Protein AF-A0A1G6SD48-F1 (afdb_monomer_lite)

pLDDT: mean 88.3, std 13.64, range [48.53, 98.69]

Structure (mmCIF, N/CA/C/O backbone):
data_AF-A0A1G6SD48-F1
#
_entry.id   AF-A0A1G6SD48-F1
#
loop_
_atom_site.group_PDB
_atom_site.id
_atom_site.type_symbol
_atom_site.label_atom_id
_atom_site.label_alt_id
_atom_site.label_comp_id
_atom_site.label_asym_id
_atom_site.label_entity_id
_atom_site.label_seq_id
_atom_site.pdbx_PDB_ins_code
_atom_site.Cartn_x
_atom_site.Cartn_y
_atom_site.Cartn_z
_atom_site.occupancy
_atom_site.B_iso_or_equiv
_atom_site.auth_seq_id
_atom_site.auth_comp_id
_atom_site.auth_asym_id
_atom_site.auth_atom_id
_atom_site.pdbx_PDB_model_num
ATOM 1 N N . MET A 1 1 ? -13.454 19.447 65.921 1.00 54.00 1 MET A N 1
ATOM 2 C CA . MET A 1 1 ? -14.667 19.119 65.129 1.00 54.00 1 MET A CA 1
ATOM 3 C C . MET A 1 1 ? -14.398 19.065 63.608 1.00 54.00 1 MET A C 1
ATOM 5 O O . MET A 1 1 ? -15.218 19.544 62.835 1.00 54.00 1 MET A O 1
ATOM 9 N N . ASN A 1 2 ? -13.264 18.495 63.151 1.00 60.78 2 ASN A N 1
ATOM 10 C CA . ASN A 1 2 ? -12.812 18.666 61.750 1.00 60.78 2 ASN A CA 1
ATOM 11 C C . ASN A 1 2 ? -12.311 17.385 61.041 1.00 60.78 2 ASN A C 1
ATOM 13 O O . ASN A 1 2 ? -12.133 17.371 59.831 1.00 60.78 2 ASN A O 1
ATOM 17 N N . HIS A 1 3 ? -12.112 16.279 61.764 1.00 59.09 3 HIS A N 1
ATOM 18 C CA . HIS A 1 3 ? -11.524 15.069 61.176 1.00 59.09 3 HIS A CA 1
ATOM 19 C C . HIS A 1 3 ? -12.525 14.265 60.322 1.00 59.09 3 HIS A C 1
ATOM 21 O O . HIS A 1 3 ? -12.171 13.748 59.265 1.00 59.09 3 HIS A O 1
ATOM 27 N N . ASN A 1 4 ? -13.800 14.227 60.725 1.00 68.69 4 ASN A N 1
ATOM 28 C CA . ASN A 1 4 ? -14.842 13.492 59.995 1.00 68.69 4 ASN A CA 1
ATOM 29 C C . ASN A 1 4 ? -15.275 14.198 58.700 1.00 68.69 4 ASN A C 1
ATOM 31 O O . ASN A 1 4 ? -15.624 13.527 57.735 1.00 68.69 4 ASN A O 1
ATOM 35 N N . LYS A 1 5 ? -15.188 15.535 58.650 1.00 67.19 5 LYS A N 1
ATOM 36 C CA . LYS A 1 5 ? -15.477 16.321 57.439 1.00 67.19 5 LYS A CA 1
ATOM 37 C C . LYS A 1 5 ? -14.430 16.070 56.353 1.00 67.19 5 LYS A C 1
ATOM 39 O O . LYS A 1 5 ? -14.789 15.856 55.203 1.00 67.19 5 LYS A O 1
ATOM 44 N N . ASN A 1 6 ? -13.155 15.986 56.740 1.00 68.25 6 ASN A N 1
ATOM 45 C CA . ASN A 1 6 ? -12.066 15.697 55.809 1.00 68.25 6 ASN A CA 1
ATOM 46 C C . ASN A 1 6 ? -12.194 14.293 55.209 1.00 68.25 6 ASN A C 1
ATOM 48 O O . ASN A 1 6 ? -12.100 14.160 53.997 1.00 68.25 6 ASN A O 1
ATOM 52 N N . LYS A 1 7 ? -12.508 13.270 56.021 1.00 71.69 7 LYS A N 1
ATOM 53 C CA . LYS A 1 7 ? -12.759 11.903 55.523 1.00 71.69 7 LYS A CA 1
ATOM 54 C C . LYS A 1 7 ? -13.931 11.844 54.544 1.00 71.69 7 LYS A C 1
ATOM 56 O O . LYS A 1 7 ? -13.836 11.157 53.532 1.00 71.69 7 LYS A O 1
ATOM 61 N N . LEU A 1 8 ? -15.003 12.585 54.823 1.00 73.81 8 LEU A N 1
ATOM 62 C CA . LEU A 1 8 ? -16.173 12.663 53.950 1.00 73.81 8 LEU A CA 1
ATOM 63 C C . LEU A 1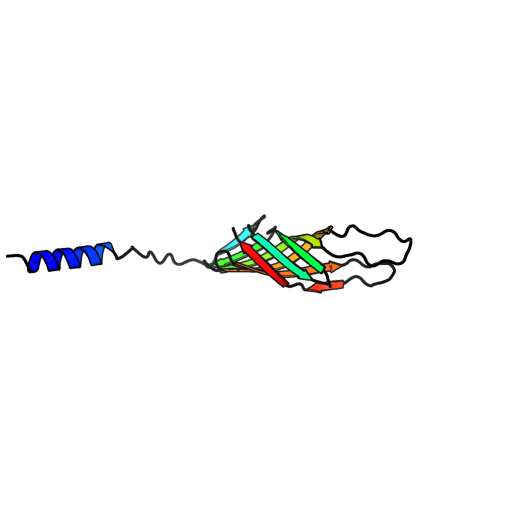 8 ? -15.839 13.349 52.614 1.00 73.81 8 LEU A C 1
ATOM 65 O O . LEU A 1 8 ? -16.232 12.852 51.562 1.00 73.81 8 LEU A O 1
ATOM 69 N N . CYS A 1 9 ? -15.047 14.427 52.641 1.00 71.06 9 CYS A N 1
ATOM 70 C CA . CYS A 1 9 ? -14.554 15.089 51.431 1.00 71.06 9 CYS A CA 1
ATOM 71 C C . CYS A 1 9 ? -13.610 14.191 50.616 1.00 71.06 9 CYS A C 1
ATOM 73 O O . CYS A 1 9 ? -13.720 14.148 49.393 1.00 71.06 9 CYS A O 1
ATOM 75 N N . THR A 1 10 ? -12.717 13.437 51.267 1.00 73.19 10 THR A N 1
ATOM 76 C CA . THR A 1 10 ? -11.837 12.481 50.576 1.00 73.19 10 THR A CA 1
ATOM 77 C C . THR A 1 10 ? -12.641 11.350 49.931 1.00 73.19 10 THR A C 1
ATOM 79 O O . THR A 1 10 ? -12.371 10.986 48.790 1.00 73.19 10 THR A O 1
ATOM 82 N N . LEU A 1 11 ? -13.668 10.831 50.611 1.00 70.56 11 LEU A N 1
ATOM 83 C CA . LEU A 1 11 ? -14.533 9.779 50.072 1.00 70.56 11 LEU A CA 1
ATOM 84 C C . LEU A 1 11 ? -15.355 10.276 48.870 1.00 70.56 11 LEU A C 1
ATOM 86 O O . LEU A 1 11 ? -15.437 9.591 47.853 1.00 70.56 11 LEU A O 1
ATOM 90 N N . ALA A 1 12 ? -15.897 11.496 48.948 1.00 72.69 12 ALA A N 1
ATOM 91 C CA . ALA A 1 12 ? -16.619 12.127 47.843 1.00 72.69 12 ALA A CA 1
ATOM 92 C C . ALA A 1 12 ? -15.715 12.375 46.621 1.00 72.69 12 ALA A C 1
ATOM 94 O O . ALA A 1 12 ? -16.137 12.144 45.490 1.00 72.69 12 ALA A O 1
ATOM 95 N N . ALA A 1 13 ? -14.455 12.771 46.834 1.00 69.56 13 ALA A N 1
ATOM 96 C CA . ALA A 1 13 ? -13.481 12.943 45.756 1.00 69.56 13 ALA A CA 1
ATOM 97 C C . ALA A 1 13 ? -13.138 11.615 45.051 1.00 69.56 13 ALA A C 1
ATOM 99 O O . ALA A 1 13 ? -12.988 11.594 43.832 1.00 69.56 13 ALA A O 1
ATOM 100 N N . ILE A 1 14 ? -13.077 10.499 45.788 1.00 70.81 14 ILE A N 1
ATOM 101 C CA . ILE A 1 14 ? -12.834 9.162 45.218 1.00 70.81 14 ILE A CA 1
ATOM 102 C C . ILE A 1 14 ? -14.036 8.687 44.383 1.00 70.81 14 ILE A C 1
ATOM 104 O O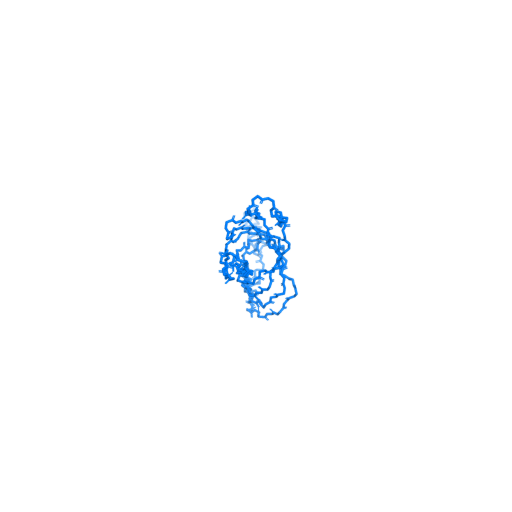 . ILE A 1 14 ? -13.839 8.161 43.289 1.00 70.81 14 ILE A O 1
ATOM 108 N N . LEU A 1 15 ? -15.273 8.934 44.835 1.00 64.31 15 LEU A N 1
ATOM 109 C CA . LEU A 1 15 ? -16.484 8.630 44.054 1.00 64.31 15 LEU A CA 1
ATOM 110 C C . LEU A 1 15 ? -16.661 9.532 42.819 1.00 64.31 15 LEU A C 1
ATOM 112 O O . LEU A 1 15 ? -17.257 9.111 41.833 1.00 64.31 15 LEU A O 1
ATOM 116 N N . LEU A 1 16 ? -16.125 10.755 42.830 1.00 59.34 16 LEU A N 1
ATOM 117 C CA . LEU A 1 16 ? -16.134 11.644 41.658 1.00 59.34 16 LEU A CA 1
ATOM 118 C C . LEU A 1 16 ? -15.064 11.266 40.615 1.00 59.34 16 LEU A C 1
ATOM 120 O O . LEU A 1 16 ? -15.176 11.648 39.450 1.00 59.34 16 LEU A O 1
ATOM 124 N N . LEU A 1 17 ? -14.047 10.488 41.007 1.00 58.91 17 LEU A N 1
ATOM 125 C CA . LEU A 1 17 ? -12.997 9.966 40.123 1.00 58.91 17 LEU A CA 1
ATOM 126 C C . LEU A 1 17 ? -13.357 8.624 39.472 1.00 58.91 17 LEU A C 1
ATOM 128 O O . LEU A 1 17 ? -12.683 8.213 38.521 1.00 58.91 17 LEU A O 1
ATOM 132 N N . THR A 1 18 ? -14.429 7.953 39.908 1.00 58.56 18 THR A N 1
ATOM 133 C CA . THR A 1 18 ? -14.962 6.797 39.181 1.00 58.56 18 THR A CA 1
ATOM 134 C C . THR A 1 18 ? -15.692 7.293 37.942 1.00 58.56 18 THR A C 1
ATOM 136 O O . THR A 1 18 ? -16.912 7.449 37.926 1.00 58.56 18 THR A O 1
ATOM 139 N N . LYS A 1 19 ? -14.929 7.559 36.876 1.00 56.12 19 LYS A N 1
ATOM 140 C CA . LYS A 1 19 ? -15.489 7.652 35.530 1.00 56.12 19 LYS A CA 1
ATOM 141 C C . LYS A 1 19 ? -16.340 6.408 35.318 1.00 56.12 19 LYS A C 1
ATOM 143 O O . LYS A 1 19 ? -15.859 5.286 35.488 1.00 56.12 19 LYS A O 1
ATOM 148 N N . THR A 1 20 ? -17.601 6.620 34.974 1.00 56.03 20 THR A N 1
ATOM 149 C CA . THR A 1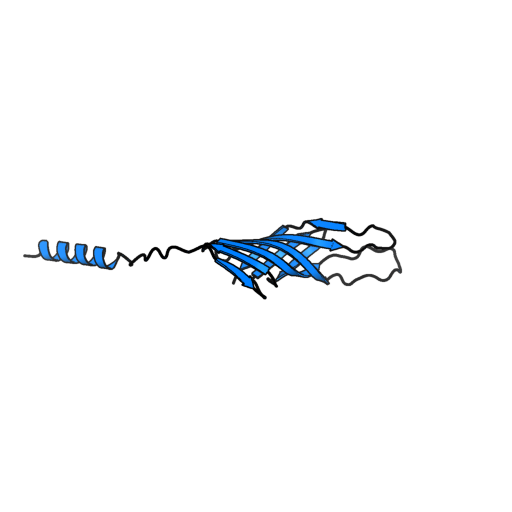 20 ? -18.530 5.591 34.527 1.00 56.03 20 THR A CA 1
ATOM 150 C C . THR A 1 20 ? -17.944 4.939 33.281 1.00 56.03 20 THR A C 1
ATOM 152 O O . THR A 1 20 ? -18.184 5.349 32.146 1.00 56.03 20 THR A O 1
ATOM 155 N N . THR A 1 21 ? -17.104 3.928 33.495 1.00 54.44 21 THR A N 1
ATOM 156 C CA . THR A 1 21 ? -16.610 3.065 32.432 1.00 54.44 21 THR A CA 1
ATOM 157 C C . THR A 1 21 ? -17.798 2.223 32.016 1.00 54.44 21 THR A C 1
ATOM 159 O O . THR A 1 21 ? -18.039 1.137 32.535 1.00 54.44 21 THR A O 1
ATOM 162 N N . THR A 1 22 ? -18.604 2.769 31.113 1.00 54.28 22 THR A N 1
ATOM 163 C CA . THR A 1 22 ? -19.535 1.958 30.350 1.00 54.28 22 THR A CA 1
ATOM 164 C C . THR A 1 22 ? -18.664 1.045 29.502 1.00 54.28 22 THR A C 1
ATOM 166 O O . THR A 1 22 ? -18.075 1.454 28.503 1.00 54.28 22 THR A O 1
ATOM 169 N N . ALA A 1 23 ? -18.508 -0.199 29.949 1.00 48.53 23 ALA A N 1
ATOM 170 C CA . ALA A 1 23 ? -18.040 -1.273 29.098 1.00 48.53 23 ALA A CA 1
ATOM 171 C C . ALA A 1 23 ? -19.124 -1.476 28.033 1.00 48.53 23 ALA A C 1
ATOM 173 O O . ALA A 1 23 ? -20.009 -2.314 28.172 1.00 48.53 23 ALA A O 1
ATOM 174 N N . GLN A 1 24 ? -19.117 -0.635 26.996 1.00 56.78 24 GLN A N 1
ATOM 175 C CA . GLN A 1 24 ? -19.842 -0.945 25.779 1.00 56.78 24 GLN A CA 1
ATOM 176 C C . GLN A 1 24 ? -19.215 -2.232 25.267 1.00 56.78 24 GLN A C 1
ATOM 178 O O . GLN A 1 24 ? -18.048 -2.237 24.878 1.00 56.78 24 GLN A O 1
ATOM 183 N N . THR A 1 25 ? -19.968 -3.325 25.314 1.00 53.59 25 THR A N 1
ATOM 184 C CA . THR A 1 25 ? -19.633 -4.561 24.620 1.00 53.59 25 THR A CA 1
ATOM 185 C C . THR A 1 25 ? -19.438 -4.185 23.157 1.00 53.59 25 THR A C 1
ATOM 187 O O . THR A 1 25 ? -20.402 -3.960 22.421 1.00 53.59 25 THR A O 1
ATOM 190 N N . THR A 1 26 ? -18.184 -4.009 22.739 1.00 57.62 26 THR A N 1
ATOM 191 C CA . THR A 1 26 ? -17.831 -3.647 21.370 1.00 57.62 26 THR A CA 1
ATOM 192 C C . THR A 1 26 ? -18.113 -4.852 20.500 1.00 57.62 26 THR A C 1
ATOM 194 O O . THR A 1 26 ? -17.253 -5.689 20.243 1.00 57.62 26 THR A O 1
ATOM 197 N N . THR A 1 27 ? -19.373 -4.962 20.090 1.00 70.25 27 THR A N 1
ATOM 198 C CA . THR A 1 27 ? -19.840 -6.018 19.204 1.00 70.25 27 THR A CA 1
ATOM 199 C C . THR A 1 27 ? -19.001 -5.946 17.939 1.00 70.25 27 THR A C 1
ATOM 201 O O . THR A 1 27 ? -18.871 -4.883 17.323 1.00 70.25 27 THR A O 1
ATOM 204 N N . SER A 1 28 ? -18.362 -7.062 17.601 1.00 79.62 28 SER A N 1
ATOM 205 C CA . SER A 1 28 ? -17.598 -7.185 16.372 1.00 79.62 28 SER A CA 1
ATOM 206 C C . SER A 1 28 ? -18.525 -6.923 15.187 1.00 79.62 28 SER A C 1
ATOM 208 O O . SER A 1 28 ? -19.595 -7.518 15.070 1.00 79.62 28 SER A O 1
ATOM 210 N N . LYS A 1 29 ? -18.138 -5.988 14.317 1.00 88.56 29 LYS A N 1
ATOM 211 C CA . LYS A 1 29 ? -18.952 -5.575 13.171 1.00 88.56 29 LYS A CA 1
ATOM 212 C C . LYS A 1 29 ? -18.211 -5.854 11.875 1.00 88.56 29 LYS A C 1
ATOM 214 O O . LYS A 1 29 ? -17.123 -5.316 11.659 1.00 88.56 29 LYS A O 1
ATOM 219 N N . THR A 1 30 ? -18.835 -6.642 11.005 1.00 93.31 30 THR A N 1
ATOM 220 C CA . THR A 1 30 ? -18.421 -6.771 9.606 1.00 93.31 30 THR A CA 1
ATOM 221 C C . THR A 1 30 ? -19.112 -5.691 8.779 1.00 93.31 30 THR A C 1
ATOM 223 O O . THR A 1 30 ? -20.309 -5.453 8.936 1.00 93.31 30 THR A O 1
ATOM 226 N N . SER A 1 31 ? -18.369 -4.993 7.924 1.00 93.19 31 SER A N 1
ATOM 227 C CA . SER A 1 31 ? -18.920 -3.930 7.075 1.00 93.19 31 SER A CA 1
ATOM 228 C C . SER A 1 31 ? -18.140 -3.779 5.777 1.00 93.19 31 SER A C 1
ATOM 230 O O . SER A 1 31 ? -16.935 -4.021 5.743 1.00 93.19 31 SER A O 1
ATOM 232 N N . ALA A 1 32 ? -18.824 -3.357 4.717 1.00 94.06 32 ALA A N 1
ATOM 233 C CA . ALA A 1 32 ? -18.182 -2.877 3.501 1.00 94.06 32 ALA A CA 1
ATOM 234 C C . ALA A 1 32 ? -17.906 -1.373 3.620 1.00 94.06 32 ALA A C 1
ATOM 236 O O . ALA A 1 32 ? -18.628 -0.640 4.299 1.00 94.06 32 ALA A O 1
ATOM 237 N N . SER A 1 33 ? -16.858 -0.903 2.959 1.00 91.50 33 SER A N 1
ATOM 238 C CA . SER A 1 33 ? -16.493 0.508 2.935 1.00 91.50 33 SER A CA 1
ATOM 239 C C . SER A 1 33 ? -15.851 0.851 1.609 1.00 91.50 33 SER A C 1
ATOM 241 O O . SER A 1 33 ? -15.124 0.028 1.069 1.00 91.50 33 SER A O 1
ATOM 243 N N . LEU A 1 34 ? -16.082 2.066 1.118 1.00 91.94 34 LEU A N 1
ATOM 244 C CA . LEU A 1 34 ? -15.400 2.599 -0.063 1.00 91.94 34 LEU A CA 1
ATOM 245 C C . LEU A 1 34 ? -14.026 3.192 0.277 1.00 91.94 34 LEU A C 1
ATOM 247 O O . LEU A 1 34 ? -13.186 3.337 -0.606 1.00 91.94 34 LEU A O 1
ATOM 251 N N . TRP A 1 35 ? -13.793 3.527 1.549 1.00 89.88 35 TRP A N 1
ATOM 252 C CA . TRP A 1 35 ? -12.552 4.136 2.005 1.00 89.88 35 TRP A CA 1
ATOM 253 C C . TRP A 1 35 ? -12.231 3.758 3.456 1.00 89.88 35 TRP A C 1
ATOM 255 O O . TRP A 1 35 ? -13.062 3.895 4.354 1.00 89.88 35 TRP A O 1
ATOM 265 N N . ASP A 1 36 ? -11.013 3.274 3.708 1.00 84.38 36 ASP A N 1
ATOM 266 C CA . ASP A 1 36 ? -10.569 2.837 5.045 1.00 84.38 36 ASP A CA 1
ATOM 267 C C . ASP A 1 36 ? -9.746 3.860 5.830 1.00 84.38 36 ASP A C 1
ATOM 269 O O . ASP A 1 36 ? -9.213 3.525 6.885 1.00 84.38 36 ASP A O 1
ATOM 273 N N . GLY A 1 37 ? -9.676 5.107 5.349 1.00 91.12 37 GLY A N 1
ATOM 274 C CA . GLY A 1 37 ? -9.119 6.215 6.126 1.00 91.12 37 GLY A CA 1
ATOM 275 C C . GLY A 1 37 ? -7.682 5.967 6.574 1.00 91.12 37 GLY A C 1
ATOM 276 O O . GLY A 1 37 ? -7.355 6.191 7.732 1.00 91.12 37 GLY A O 1
ATOM 277 N N . MET A 1 38 ? -6.823 5.455 5.694 1.00 95.94 38 MET A N 1
ATOM 278 C CA . MET A 1 38 ? -5.424 5.184 6.027 1.00 95.94 38 MET A CA 1
ATOM 279 C C . MET A 1 38 ? -4.482 5.615 4.911 1.00 95.94 38 MET A C 1
ATOM 281 O O . MET A 1 38 ? -4.872 5.636 3.743 1.00 95.94 38 MET A O 1
ATOM 285 N N . ALA A 1 39 ? -3.243 5.916 5.283 1.00 98.00 39 ALA A N 1
ATOM 286 C CA . ALA A 1 39 ? -2.119 6.083 4.374 1.00 98.00 39 ALA A CA 1
ATOM 287 C C . ALA A 1 39 ? -0.969 5.192 4.855 1.00 98.00 39 ALA A C 1
ATOM 289 O O . ALA A 1 39 ? -0.587 5.252 6.024 1.00 98.00 39 ALA A O 1
ATOM 290 N N . VAL A 1 40 ? -0.442 4.344 3.975 1.00 98.56 40 VAL A N 1
ATOM 291 C CA . VAL A 1 40 ? 0.544 3.308 4.299 1.00 98.56 40 VAL A CA 1
ATOM 292 C C . VAL A 1 40 ? 1.693 3.377 3.309 1.00 98.56 40 VAL A C 1
ATOM 294 O O . VAL A 1 40 ? 1.482 3.219 2.113 1.00 98.56 40 VAL A O 1
ATOM 297 N N . ALA A 1 41 ? 2.913 3.568 3.797 1.00 98.62 41 ALA A N 1
ATOM 298 C CA . ALA A 1 41 ? 4.110 3.480 2.974 1.00 98.62 41 ALA A CA 1
ATOM 299 C C . ALA A 1 41 ? 4.801 2.133 3.200 1.00 98.62 41 ALA A C 1
ATOM 301 O O . ALA A 1 41 ? 4.719 1.546 4.282 1.00 98.62 41 ALA A O 1
ATOM 302 N N . GLY A 1 42 ? 5.492 1.626 2.188 1.00 98.50 42 GLY A N 1
ATOM 303 C CA . GLY A 1 42 ? 6.163 0.343 2.321 1.00 98.50 42 GLY A CA 1
ATOM 304 C C . GLY A 1 42 ? 7.041 -0.017 1.144 1.00 98.50 42 GLY A C 1
ATOM 305 O O . GLY A 1 42 ? 7.376 0.824 0.310 1.00 98.50 42 GLY A O 1
ATOM 306 N N . TYR A 1 43 ? 7.420 -1.289 1.097 1.00 98.38 43 TYR A N 1
ATOM 307 C CA . TYR A 1 43 ? 8.340 -1.825 0.108 1.00 98.38 43 TYR A CA 1
ATOM 308 C C . TYR A 1 43 ? 7.773 -3.075 -0.555 1.00 98.38 43 TYR A C 1
ATOM 310 O O . TYR A 1 43 ? 7.158 -3.924 0.094 1.00 98.38 43 TYR A O 1
ATOM 318 N N . VAL A 1 44 ? 7.988 -3.187 -1.862 1.00 97.69 44 VAL A N 1
ATOM 319 C CA . VAL A 1 44 ? 7.583 -4.335 -2.671 1.00 97.69 44 VAL A CA 1
ATOM 320 C C . VAL A 1 44 ? 8.376 -4.356 -3.975 1.00 97.69 44 VAL A C 1
ATOM 322 O O . VAL A 1 44 ? 8.581 -3.321 -4.609 1.00 97.69 44 VAL A O 1
ATOM 325 N N . ASP A 1 45 ? 8.803 -5.545 -4.408 1.00 95.31 45 ASP A N 1
ATOM 326 C CA . ASP A 1 45 ? 9.436 -5.749 -5.720 1.00 95.31 45 ASP A CA 1
ATOM 327 C C . ASP A 1 45 ? 10.539 -4.715 -6.033 1.00 95.31 45 ASP A C 1
ATOM 329 O O . ASP A 1 45 ? 10.536 -4.046 -7.067 1.00 95.31 45 ASP A O 1
ATOM 333 N N . LYS A 1 46 ? 11.494 -4.547 -5.114 1.00 95.25 46 LYS A N 1
ATOM 334 C CA . LYS A 1 46 ? 12.634 -3.629 -5.277 1.00 95.25 46 LYS A CA 1
ATOM 335 C C . LYS A 1 46 ? 12.271 -2.144 -5.426 1.00 95.25 46 LYS A C 1
ATOM 337 O O . LYS A 1 46 ? 13.081 -1.369 -5.926 1.00 95.25 46 LYS A O 1
ATOM 342 N N . GLY A 1 47 ? 11.075 -1.748 -5.006 1.00 96.31 47 GLY A N 1
ATOM 343 C CA . GLY A 1 47 ? 10.619 -0.363 -5.002 1.00 96.31 47 GLY A CA 1
ATOM 344 C C . GLY A 1 47 ? 9.779 -0.053 -3.772 1.00 96.31 47 GLY A C 1
ATOM 345 O O . GLY A 1 47 ? 9.362 -0.949 -3.037 1.00 96.31 47 GLY A O 1
ATOM 346 N N . ALA A 1 48 ? 9.529 1.231 -3.551 1.00 98.19 48 ALA A N 1
ATOM 347 C CA . ALA A 1 48 ? 8.621 1.679 -2.511 1.00 98.19 48 ALA A CA 1
ATOM 348 C C . ALA A 1 48 ? 7.186 1.790 -3.048 1.00 98.19 48 ALA A C 1
ATOM 350 O O . ALA A 1 48 ? 6.940 1.813 -4.261 1.00 98.19 48 ALA A O 1
ATOM 351 N N . PHE A 1 49 ? 6.228 1.873 -2.136 1.00 98.38 49 PHE A N 1
ATOM 352 C CA . PHE A 1 49 ? 4.851 2.219 -2.451 1.00 98.38 49 PHE A CA 1
ATOM 353 C C . PHE A 1 49 ? 4.279 3.178 -1.409 1.00 98.38 49 PHE A C 1
ATOM 355 O O . PHE A 1 49 ? 4.725 3.199 -0.262 1.00 98.38 49 PHE A O 1
ATOM 362 N N . LEU A 1 50 ? 3.255 3.924 -1.816 1.00 98.50 50 LEU A N 1
ATOM 363 C CA . LEU A 1 50 ? 2.356 4.659 -0.937 1.00 98.50 50 LEU A CA 1
ATOM 364 C C . LEU A 1 50 ? 0.921 4.243 -1.256 1.00 98.50 50 LEU A C 1
ATOM 366 O O . LEU A 1 50 ? 0.441 4.473 -2.363 1.00 98.50 50 LEU A O 1
ATOM 370 N N . ASN A 1 51 ? 0.256 3.632 -0.287 1.00 98.19 51 ASN A N 1
ATOM 371 C CA . ASN A 1 51 ? -1.110 3.145 -0.370 1.00 98.19 51 ASN A CA 1
ATOM 372 C C . ASN A 1 51 ? -2.044 4.036 0.401 1.00 98.19 51 ASN A C 1
ATOM 374 O O . ASN A 1 51 ? -1.728 4.496 1.496 1.00 98.19 51 ASN A O 1
ATOM 378 N N . PHE A 1 52 ? -3.240 4.170 -0.138 1.00 97.00 52 PHE A N 1
ATOM 379 C CA . PHE A 1 52 ? -4.353 4.781 0.546 1.00 97.00 52 PHE A CA 1
ATOM 380 C C . PHE A 1 52 ? -5.386 3.705 0.857 1.00 97.00 52 PHE A C 1
ATOM 382 O O . PHE A 1 52 ? -5.495 2.694 0.157 1.00 97.00 52 PHE A O 1
ATOM 389 N N . GLY A 1 53 ? -6.145 3.909 1.932 1.00 94.25 53 GLY A N 1
ATOM 390 C CA . GLY A 1 53 ? -7.347 3.126 2.172 1.00 94.25 53 GLY A CA 1
ATOM 391 C C . GLY A 1 53 ? -8.243 3.174 0.935 1.00 94.25 53 GLY A C 1
ATOM 392 O O . GLY A 1 53 ? -8.276 4.174 0.223 1.00 94.25 53 GLY A O 1
ATOM 393 N N . GLY A 1 54 ? -8.976 2.101 0.682 1.00 94.44 54 GLY A N 1
ATOM 394 C CA . GLY A 1 54 ? -9.849 1.993 -0.479 1.00 94.44 54 GLY A CA 1
ATOM 395 C C . GLY A 1 54 ? -11.040 1.086 -0.198 1.00 94.44 54 GLY A C 1
ATOM 396 O O . GLY A 1 54 ? -11.345 0.827 0.975 1.00 94.44 54 GLY A O 1
ATOM 397 N N . PRO A 1 55 ? -11.714 0.611 -1.257 1.00 96.56 55 PRO A N 1
ATOM 398 C CA . PRO A 1 55 ? -12.826 -0.311 -1.128 1.00 96.56 55 PRO A CA 1
ATOM 399 C C . PRO A 1 55 ? -12.404 -1.605 -0.431 1.00 96.56 55 PRO A C 1
ATOM 401 O O . PRO A 1 55 ? -11.484 -2.289 -0.883 1.00 96.56 55 PRO A O 1
ATOM 404 N N . ALA A 1 56 ? -13.061 -1.942 0.676 1.00 96.69 56 ALA A N 1
ATOM 405 C CA . ALA A 1 56 ? -12.688 -3.084 1.501 1.00 96.69 56 ALA A CA 1
ATOM 406 C C . ALA A 1 56 ? -13.873 -3.668 2.274 1.00 96.69 56 ALA A C 1
ATOM 408 O O . ALA A 1 56 ? -14.804 -2.954 2.664 1.00 96.69 56 ALA A O 1
ATOM 409 N N . VAL A 1 57 ? -13.775 -4.962 2.573 1.00 97.12 57 VAL A N 1
ATOM 410 C CA . VAL A 1 57 ? -14.567 -5.611 3.620 1.00 97.12 57 VAL A CA 1
ATOM 411 C C . VAL A 1 57 ? -13.749 -5.579 4.901 1.00 97.12 57 VAL A C 1
ATOM 413 O O . VAL A 1 57 ? -12.577 -5.954 4.912 1.00 97.12 57 VAL A O 1
ATOM 416 N N . LYS A 1 58 ? -14.362 -5.106 5.984 1.00 95.12 58 LYS A N 1
ATOM 417 C CA . LYS A 1 58 ? -13.707 -4.903 7.273 1.00 95.12 58 LYS A CA 1
ATOM 418 C C . LYS A 1 58 ? -14.395 -5.704 8.347 1.00 95.12 58 LYS A C 1
ATOM 420 O O . LYS A 1 58 ? -15.621 -5.722 8.415 1.00 95.12 58 LYS A O 1
ATOM 425 N N . TRP A 1 59 ? -13.595 -6.236 9.248 1.00 95.81 59 TRP A N 1
ATOM 426 C CA . TRP A 1 59 ? -14.015 -6.708 10.548 1.00 95.81 59 TRP A CA 1
ATOM 427 C C . TRP A 1 59 ? -13.446 -5.766 11.608 1.00 95.81 59 TRP A C 1
ATOM 429 O O . TRP A 1 59 ? -12.238 -5.543 11.674 1.00 95.81 59 TRP A O 1
ATOM 439 N N . THR A 1 60 ? -14.314 -5.156 12.410 1.00 93.56 60 THR A N 1
ATOM 440 C CA . THR A 1 60 ? -13.918 -4.199 13.450 1.00 93.56 60 THR A CA 1
ATOM 441 C C . THR A 1 60 ? -14.316 -4.714 14.822 1.00 93.56 60 THR A C 1
ATOM 443 O O . THR A 1 60 ? -15.495 -4.942 15.083 1.00 93.56 60 THR A O 1
ATOM 446 N N . HIS A 1 61 ? -13.338 -4.810 15.716 1.00 93.06 61 HIS A N 1
ATOM 447 C CA . HIS A 1 61 ? -13.530 -5.013 17.145 1.00 93.06 61 HIS A CA 1
ATOM 448 C C . HIS A 1 61 ? -12.638 -4.011 17.874 1.00 93.06 61 HIS A C 1
ATOM 450 O O . HIS A 1 61 ? -11.441 -4.239 18.047 1.00 93.06 61 HIS A O 1
ATOM 456 N N . LYS A 1 62 ? -13.198 -2.839 18.204 1.00 87.75 62 LYS A N 1
ATOM 457 C CA . LYS A 1 62 ? -12.397 -1.691 18.648 1.00 87.75 62 LYS A CA 1
ATOM 458 C C . LYS A 1 62 ? -11.480 -2.078 19.821 1.00 87.75 62 LYS A C 1
ATOM 460 O O . LYS A 1 62 ? -11.943 -2.744 20.743 1.00 87.75 62 LYS A O 1
ATOM 465 N N . PRO A 1 63 ? -10.219 -1.613 19.822 1.00 91.50 63 PRO A N 1
ATOM 466 C CA . PRO A 1 63 ? -9.603 -0.676 18.868 1.00 91.50 63 PRO A CA 1
ATOM 467 C C . PRO A 1 63 ? -8.986 -1.336 17.616 1.00 91.50 63 PRO A C 1
ATOM 469 O O . PRO A 1 63 ? -8.264 -0.664 16.879 1.00 91.50 63 PRO A O 1
ATOM 472 N N . PHE A 1 64 ? -9.241 -2.625 17.382 1.00 94.56 64 PHE A N 1
ATOM 473 C CA . PHE A 1 64 ? -8.716 -3.384 16.250 1.00 94.56 64 PHE A CA 1
ATOM 474 C C . PHE A 1 64 ? -9.658 -3.348 15.043 1.00 94.56 64 PHE A C 1
ATOM 476 O O . PHE A 1 64 ? -10.885 -3.400 15.164 1.00 94.56 64 PHE A O 1
ATOM 483 N N . CYS A 1 65 ? -9.069 -3.296 13.854 1.00 95.38 65 CYS A N 1
ATOM 484 C CA . CYS A 1 65 ? -9.774 -3.459 12.590 1.00 95.38 65 CYS A CA 1
ATOM 485 C C . CYS A 1 65 ? -8.885 -4.243 11.627 1.00 95.38 65 C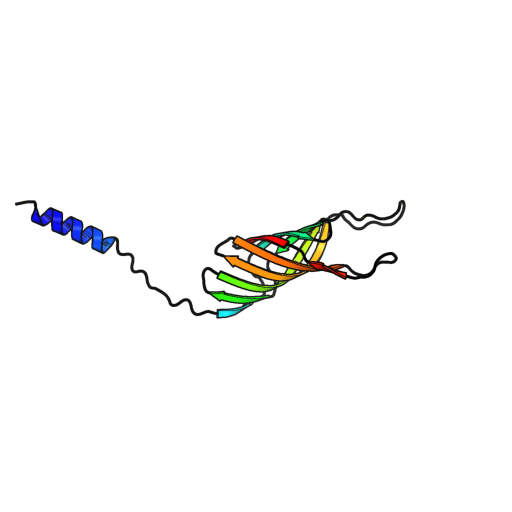YS A C 1
ATOM 487 O O . CYS A 1 65 ? -7.721 -3.893 11.447 1.00 95.38 65 CYS A O 1
ATOM 489 N N . ILE A 1 66 ? -9.443 -5.279 11.011 1.00 96.75 66 ILE A N 1
ATOM 490 C CA . ILE A 1 66 ? -8.811 -6.049 9.941 1.00 96.75 66 ILE A CA 1
ATOM 491 C C . ILE A 1 66 ? -9.637 -5.813 8.685 1.00 96.75 66 ILE A C 1
ATOM 493 O O . ILE A 1 66 ? -10.866 -5.870 8.738 1.00 96.75 66 ILE A O 1
ATOM 497 N N . SER A 1 67 ? -8.987 -5.529 7.566 1.00 96.75 67 SER A N 1
ATOM 498 C CA . SER A 1 67 ? -9.658 -5.324 6.293 1.00 96.75 67 SER A CA 1
ATOM 499 C C . SER A 1 67 ? -8.953 -6.048 5.158 1.00 96.75 67 SER A C 1
ATOM 501 O O . SER A 1 67 ? -7.734 -6.200 5.150 1.00 96.75 67 SER A O 1
ATOM 503 N N . LEU A 1 68 ? -9.752 -6.530 4.212 1.00 97.88 68 LEU A N 1
ATOM 504 C CA . LEU A 1 68 ? -9.300 -7.092 2.949 1.00 97.88 68 LEU A CA 1
ATOM 505 C C . LEU A 1 68 ? -9.899 -6.231 1.844 1.00 97.88 68 LEU A C 1
ATOM 507 O O . LEU A 1 68 ? -11.120 -6.048 1.791 1.00 97.88 68 LEU A O 1
ATOM 511 N N . GLY A 1 69 ? -9.055 -5.671 0.985 1.00 97.06 69 GLY A N 1
ATOM 512 C CA . GLY A 1 69 ? -9.546 -4.713 0.010 1.00 97.06 69 GLY A CA 1
ATOM 513 C C . GLY A 1 69 ? -8.541 -4.273 -1.031 1.00 97.06 69 GLY A C 1
ATOM 514 O O . GLY A 1 69 ? -7.386 -4.699 -1.063 1.00 97.06 69 GLY A O 1
ATOM 515 N N . MET A 1 70 ? -9.043 -3.406 -1.897 1.00 97.88 70 MET A N 1
ATOM 516 C CA . MET A 1 70 ? -8.304 -2.762 -2.966 1.00 97.88 70 MET A CA 1
ATOM 517 C C . MET A 1 70 ? -7.592 -1.529 -2.421 1.00 97.88 70 MET A C 1
ATOM 519 O O . MET A 1 70 ? -8.142 -0.777 -1.614 1.00 97.88 70 MET A O 1
ATOM 523 N N . LEU A 1 71 ? -6.366 -1.326 -2.883 1.00 97.56 71 LEU A N 1
ATOM 524 C CA . LEU A 1 71 ? -5.432 -0.348 -2.352 1.00 97.56 71 LEU A CA 1
ATOM 525 C C . LEU A 1 71 ? -5.028 0.584 -3.493 1.00 97.56 71 LEU A C 1
ATOM 527 O O . LEU A 1 71 ? -4.180 0.212 -4.303 1.00 97.56 71 LEU A O 1
ATOM 531 N N . PRO A 1 72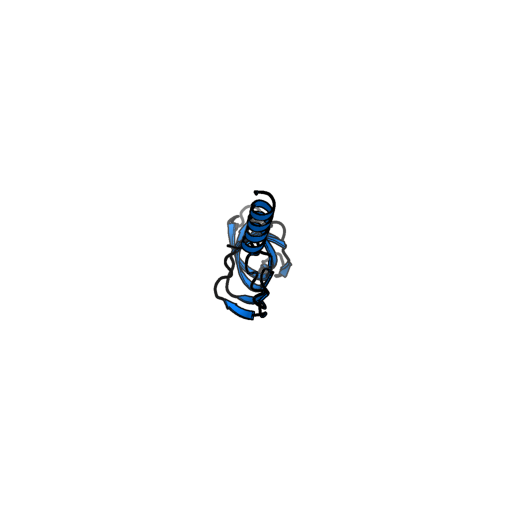 ? -5.652 1.765 -3.617 1.00 97.31 72 PRO A N 1
ATOM 532 C CA . PRO A 1 72 ? -5.146 2.808 -4.494 1.00 97.31 72 PRO A CA 1
ATOM 533 C C . PRO A 1 72 ? -3.709 3.154 -4.096 1.00 97.31 72 PRO A C 1
ATOM 535 O O . PRO A 1 72 ? -3.441 3.449 -2.927 1.00 97.31 72 PRO A O 1
ATOM 538 N N . SER A 1 73 ? -2.784 3.089 -5.051 1.00 97.50 73 SER A N 1
ATOM 539 C CA . SER A 1 73 ? -1.353 3.123 -4.755 1.00 97.50 73 SER A CA 1
ATOM 540 C C . SER A 1 73 ? -0.568 4.008 -5.712 1.00 97.50 73 SER A C 1
ATOM 542 O O . SER A 1 73 ? -0.825 4.030 -6.914 1.00 97.50 73 SER A O 1
ATOM 544 N N . LEU A 1 74 ? 0.490 4.626 -5.195 1.00 98.12 74 LEU A N 1
ATOM 545 C CA . LEU A 1 74 ? 1.613 5.122 -5.985 1.00 98.12 74 LEU A CA 1
ATOM 546 C C . LEU A 1 74 ? 2.795 4.169 -5.812 1.00 98.12 74 LEU A C 1
ATOM 548 O O . LEU A 1 74 ? 3.232 3.912 -4.691 1.00 98.12 74 LEU A O 1
ATOM 552 N N . ARG A 1 75 ? 3.315 3.635 -6.916 1.00 96.69 75 ARG A N 1
ATOM 553 C CA . ARG A 1 75 ? 4.535 2.822 -6.946 1.00 96.69 75 ARG A CA 1
ATOM 554 C C . ARG A 1 75 ? 5.711 3.713 -7.277 1.00 96.69 75 ARG A C 1
ATOM 556 O O . ARG A 1 75 ? 5.653 4.474 -8.235 1.00 96.69 75 ARG A O 1
ATOM 563 N N . ILE A 1 76 ? 6.771 3.589 -6.490 1.00 97.31 76 ILE A N 1
ATOM 564 C CA . ILE A 1 76 ? 8.011 4.341 -6.647 1.00 97.31 76 ILE A CA 1
ATOM 565 C C . ILE A 1 76 ? 9.101 3.323 -6.964 1.00 97.31 76 ILE A C 1
ATOM 567 O O . ILE A 1 76 ? 9.607 2.625 -6.079 1.00 97.31 76 ILE A O 1
ATOM 571 N N . LYS A 1 77 ? 9.412 3.181 -8.248 1.00 94.31 77 LYS A N 1
ATOM 572 C CA . LYS A 1 77 ? 10.386 2.212 -8.742 1.00 94.31 77 LYS A CA 1
ATOM 573 C C . LYS A 1 77 ? 11.007 2.739 -10.026 1.00 94.31 77 LYS A C 1
ATOM 575 O O . LYS A 1 77 ? 10.299 3.125 -10.947 1.00 94.31 77 LYS A O 1
ATOM 580 N N . GLU A 1 78 ? 12.331 2.738 -10.074 1.00 91.00 78 GLU A N 1
ATOM 581 C CA . GLU A 1 78 ? 13.065 3.066 -11.291 1.00 91.00 78 GLU A CA 1
ATOM 582 C C . GLU A 1 78 ? 12.835 1.990 -12.359 1.00 91.00 78 GLU A C 1
ATOM 584 O O . GLU A 1 78 ? 12.949 0.790 -12.077 1.00 91.00 78 GLU A O 1
ATOM 589 N N . ASP A 1 79 ? 12.530 2.426 -13.581 1.00 88.19 79 ASP A N 1
ATOM 590 C CA . ASP A 1 79 ? 12.389 1.532 -14.722 1.00 88.19 79 ASP A CA 1
ATOM 591 C C . ASP A 1 79 ? 13.757 1.234 -15.344 1.00 88.19 79 ASP A C 1
ATOM 593 O O . ASP A 1 79 ? 14.396 2.096 -15.952 1.00 88.19 79 ASP A O 1
ATOM 597 N N . LYS A 1 80 ? 14.224 -0.001 -15.152 1.00 87.06 80 LYS A N 1
ATOM 598 C CA . LYS A 1 80 ? 15.528 -0.465 -15.629 1.00 87.06 80 LYS A CA 1
ATOM 599 C C . LYS A 1 80 ? 15.362 -1.112 -16.997 1.00 87.06 80 LYS A C 1
ATOM 601 O O . LYS A 1 80 ? 15.138 -2.318 -17.092 1.00 87.06 80 LYS A O 1
ATOM 606 N N . VAL A 1 81 ? 15.488 -0.299 -18.041 1.00 85.75 81 VAL A N 1
ATOM 607 C CA . VAL A 1 81 ? 15.420 -0.721 -19.448 1.00 85.75 81 VAL A CA 1
ATOM 608 C C . VAL A 1 81 ? 16.774 -0.565 -20.143 1.00 85.75 81 VAL A C 1
ATOM 610 O O . VAL A 1 81 ? 17.658 0.144 -19.660 1.00 85.75 81 VAL A O 1
ATOM 613 N N . ALA A 1 82 ? 16.950 -1.250 -21.275 1.00 85.56 82 ALA A N 1
ATOM 614 C CA . ALA A 1 82 ? 18.143 -1.107 -22.106 1.00 85.56 82 ALA A CA 1
ATOM 615 C C . ALA A 1 82 ? 18.283 0.334 -22.653 1.00 85.56 82 ALA A C 1
ATOM 617 O O . ALA A 1 82 ? 17.281 1.050 -22.763 1.00 85.56 82 ALA A O 1
ATOM 618 N N . PRO A 1 83 ? 19.503 0.771 -23.026 1.00 85.38 83 PRO A N 1
ATOM 619 C CA . PRO A 1 83 ? 19.713 2.084 -23.630 1.00 85.38 83 PRO A CA 1
ATOM 620 C C . PRO A 1 83 ? 18.820 2.302 -24.859 1.00 85.38 83 PRO A C 1
ATOM 622 O O . PRO A 1 83 ? 18.599 1.379 -25.640 1.00 85.38 83 PRO A O 1
ATOM 625 N N . ASN A 1 84 ? 18.339 3.534 -25.040 1.00 85.62 84 ASN A N 1
ATOM 626 C CA . ASN A 1 84 ? 17.476 3.957 -26.155 1.00 85.62 84 ASN A CA 1
ATOM 627 C C . ASN A 1 84 ? 16.085 3.294 -26.219 1.00 85.62 84 ASN A C 1
ATOM 629 O O . ASN A 1 84 ? 15.391 3.433 -27.225 1.00 85.62 84 ASN A O 1
ATOM 633 N N . VAL A 1 85 ? 15.643 2.621 -25.152 1.00 87.50 85 VAL A N 1
ATOM 634 C CA . VAL A 1 85 ? 14.264 2.127 -25.011 1.00 87.50 85 VAL A CA 1
ATOM 635 C C . VAL A 1 85 ? 13.441 3.112 -24.174 1.00 87.50 85 VAL A C 1
ATOM 637 O O . VAL A 1 85 ? 13.947 3.724 -23.232 1.00 87.50 85 VAL A O 1
ATOM 640 N N . SER A 1 86 ? 12.159 3.276 -24.509 1.00 86.75 86 SER A N 1
ATOM 641 C CA . SER A 1 86 ? 11.219 4.069 -23.709 1.00 86.75 86 SER A CA 1
ATOM 642 C C . SER A 1 86 ? 11.120 3.528 -22.279 1.00 86.75 86 SER A C 1
ATOM 644 O O . SER A 1 86 ? 10.952 2.324 -22.090 1.00 86.75 86 SER A O 1
ATOM 646 N N . LYS A 1 87 ? 11.165 4.422 -21.288 1.00 89.25 87 LYS A N 1
ATOM 647 C CA . LYS A 1 87 ? 11.074 4.093 -19.859 1.00 89.25 87 LYS A CA 1
ATOM 648 C C . LYS A 1 87 ? 9.788 4.636 -19.243 1.00 89.25 87 LYS A C 1
ATOM 650 O O . LYS A 1 87 ? 9.340 5.726 -19.602 1.00 89.25 87 LYS A O 1
ATOM 655 N N . ASN A 1 88 ? 9.228 3.909 -18.287 1.00 89.50 88 ASN A N 1
ATOM 656 C CA . ASN A 1 88 ? 8.149 4.394 -17.437 1.00 89.50 88 ASN A CA 1
ATOM 657 C C . ASN A 1 88 ? 8.644 5.504 -16.499 1.00 89.50 88 ASN A C 1
ATOM 659 O O . ASN A 1 88 ? 9.834 5.619 -16.193 1.00 89.50 88 ASN A O 1
ATOM 663 N N . ALA A 1 89 ? 7.707 6.317 -16.013 1.00 94.00 89 ALA A N 1
ATOM 664 C CA . ALA A 1 89 ? 7.990 7.270 -14.948 1.00 94.00 89 ALA A CA 1
ATOM 665 C C . ALA A 1 89 ? 8.398 6.540 -13.655 1.00 94.00 89 ALA A C 1
ATOM 667 O O . ALA A 1 89 ? 7.887 5.464 -13.355 1.00 94.00 89 ALA A O 1
ATOM 668 N N . THR A 1 90 ? 9.271 7.152 -12.848 1.00 95.31 90 THR A N 1
ATOM 669 C CA . THR A 1 90 ? 9.695 6.588 -11.551 1.00 95.31 90 THR A CA 1
ATOM 670 C C . THR A 1 90 ? 8.528 6.431 -10.574 1.00 95.31 90 THR A C 1
ATOM 672 O O . THR A 1 90 ? 8.543 5.539 -9.727 1.00 95.31 90 THR A O 1
ATOM 675 N N . ILE A 1 91 ? 7.520 7.303 -10.681 1.00 97.00 91 ILE A N 1
ATOM 676 C CA . ILE A 1 91 ? 6.291 7.257 -9.891 1.00 97.00 91 ILE A CA 1
ATOM 677 C C . ILE A 1 91 ? 5.143 6.892 -10.826 1.00 97.00 91 ILE A C 1
ATOM 679 O O . ILE A 1 91 ? 4.888 7.601 -11.798 1.00 97.00 91 ILE A O 1
ATOM 683 N N . THR A 1 92 ? 4.446 5.801 -10.525 1.00 96.44 92 THR A N 1
ATOM 684 C CA . THR A 1 92 ? 3.326 5.305 -11.333 1.00 96.44 92 THR A CA 1
ATOM 685 C C . THR A 1 92 ? 2.099 5.030 -10.470 1.00 96.44 92 THR A C 1
ATOM 687 O O . THR A 1 92 ? 2.238 4.546 -9.341 1.00 96.44 92 THR A O 1
ATOM 690 N N . PRO A 1 93 ? 0.883 5.315 -10.965 1.00 97.00 93 PRO A N 1
ATOM 691 C CA . PRO A 1 93 ? -0.324 4.834 -10.317 1.00 97.00 93 PRO A CA 1
ATOM 692 C C . PRO A 1 93 ? -0.399 3.310 -10.453 1.00 97.00 93 PRO A C 1
ATOM 694 O O . PRO A 1 93 ? -0.087 2.742 -11.499 1.00 97.00 93 PRO A O 1
ATOM 697 N N . SER A 1 94 ? -0.828 2.636 -9.394 1.00 96.00 94 SER A N 1
ATOM 698 C CA . SER A 1 94 ? -1.139 1.212 -9.435 1.00 96.00 94 SER A CA 1
ATOM 699 C C . SER A 1 94 ? -2.281 0.885 -8.483 1.00 96.00 94 SER A C 1
ATOM 701 O O . SER A 1 94 ? -2.714 1.717 -7.683 1.00 96.00 94 SER A O 1
ATOM 703 N N . LEU A 1 95 ? -2.738 -0.354 -8.562 1.00 97.06 95 LEU A N 1
ATOM 704 C CA . LEU A 1 95 ? -3.771 -0.885 -7.701 1.00 97.06 95 LEU A CA 1
ATOM 705 C C . LEU A 1 95 ? -3.233 -2.129 -7.006 1.00 97.06 95 LEU A C 1
ATOM 707 O O . LEU A 1 95 ? -2.916 -3.127 -7.655 1.00 97.06 95 LEU A O 1
ATOM 711 N N . GLY A 1 96 ? -3.100 -2.046 -5.689 1.00 96.81 96 GLY A N 1
ATOM 712 C CA . GLY A 1 96 ? -2.830 -3.201 -4.850 1.00 96.81 96 GLY A CA 1
ATOM 713 C C . GLY A 1 96 ? -4.121 -3.890 -4.420 1.00 96.81 96 GLY A C 1
ATOM 714 O O . GLY A 1 96 ? -5.214 -3.322 -4.472 1.00 96.81 96 GLY A O 1
ATOM 715 N N . PHE A 1 97 ? -3.981 -5.109 -3.929 1.00 97.81 97 PHE A N 1
ATOM 716 C CA . PHE A 1 97 ? -5.017 -5.821 -3.192 1.00 97.81 97 PHE A CA 1
ATOM 717 C C . PHE A 1 97 ? -4.368 -6.478 -1.984 1.00 97.81 97 PHE A C 1
ATOM 719 O O . PHE A 1 97 ? -3.284 -7.036 -2.115 1.00 97.81 97 PHE A O 1
ATOM 726 N N . GLY A 1 98 ? -4.970 -6.431 -0.804 1.00 97.38 98 GLY A N 1
ATOM 727 C CA . GLY A 1 98 ? -4.341 -7.100 0.326 1.00 97.38 98 GLY A CA 1
ATOM 728 C C . GLY A 1 98 ? -5.019 -6.907 1.660 1.00 97.38 98 GLY A C 1
ATOM 729 O O . GLY A 1 98 ? -6.097 -6.319 1.768 1.00 97.38 98 GLY A O 1
ATOM 730 N N . LEU A 1 99 ? -4.346 -7.450 2.669 1.00 98.06 99 LEU A N 1
ATOM 731 C CA . LEU A 1 99 ? -4.767 -7.395 4.057 1.00 98.06 99 LEU A CA 1
ATOM 732 C C . LEU A 1 99 ? -4.189 -6.150 4.723 1.00 98.06 99 LEU A C 1
ATOM 734 O O . LEU A 1 99 ? -2.988 -5.890 4.632 1.00 98.06 99 LEU A O 1
ATOM 738 N N . SER A 1 100 ? -5.036 -5.432 5.446 1.00 98.06 100 SER A N 1
ATOM 739 C CA . SER A 1 100 ? -4.644 -4.370 6.362 1.00 98.06 100 SER A CA 1
ATOM 740 C C . SER A 1 100 ? -5.093 -4.736 7.772 1.00 98.06 100 SER A C 1
ATOM 742 O O . SER A 1 100 ? -6.218 -5.185 7.985 1.00 98.06 100 SER A O 1
ATOM 744 N N . ALA A 1 101 ? -4.235 -4.505 8.755 1.00 97.81 101 ALA A N 1
ATOM 745 C CA . ALA A 1 101 ? -4.579 -4.564 10.166 1.00 97.81 101 ALA A CA 1
ATOM 746 C C . ALA A 1 101 ? -4.289 -3.200 10.785 1.00 97.81 101 ALA A C 1
ATOM 748 O O . ALA A 1 101 ? -3.243 -2.611 10.536 1.00 97.81 101 ALA A O 1
ATOM 749 N N . SER A 1 102 ? -5.198 -2.688 11.603 1.00 97.06 102 SER A N 1
ATOM 750 C CA . SER A 1 102 ? -4.991 -1.426 12.305 1.00 97.06 102 SER A CA 1
ATOM 751 C C . SER A 1 102 ? -5.336 -1.538 13.779 1.00 97.06 102 SER A C 1
ATOM 753 O O . SER A 1 102 ? -6.334 -2.169 14.136 1.00 97.06 102 SER A O 1
ATOM 755 N N . TYR A 1 103 ? -4.537 -0.875 14.609 1.00 96.75 103 TYR A N 1
ATOM 756 C CA . TYR A 1 103 ? -4.758 -0.705 16.039 1.00 96.75 103 TYR A CA 1
ATOM 757 C C . TYR A 1 103 ? -4.647 0.780 16.378 1.00 96.75 103 TYR A C 1
ATOM 759 O O . TYR A 1 103 ? -3.575 1.376 16.244 1.00 96.75 103 TYR A O 1
ATOM 767 N N . LYS A 1 104 ? -5.758 1.383 16.820 1.00 94.75 104 LYS A N 1
ATOM 768 C CA . LYS A 1 104 ? -5.873 2.847 16.952 1.00 94.75 104 LYS A CA 1
ATOM 769 C C . LYS A 1 104 ? -5.469 3.515 15.624 1.00 94.75 104 LYS A C 1
ATOM 771 O O . LYS A 1 104 ? -6.082 3.225 14.602 1.00 94.75 104 LYS A O 1
ATOM 776 N N . HIS A 1 105 ? -4.425 4.338 15.639 1.00 96.75 105 HIS A N 1
ATOM 777 C CA . HIS A 1 105 ? -3.904 5.024 14.462 1.00 96.75 105 HIS A CA 1
ATOM 778 C C . HIS A 1 105 ? -2.778 4.277 13.746 1.00 96.75 105 HIS A C 1
ATOM 780 O O . HIS A 1 105 ? -2.312 4.739 12.715 1.00 96.75 105 HIS A O 1
ATOM 786 N N . LEU A 1 106 ? -2.308 3.142 14.264 1.00 98.19 106 LEU A N 1
ATOM 787 C CA . LEU A 1 106 ? -1.279 2.357 13.591 1.00 98.19 106 LEU A CA 1
ATOM 788 C C . LEU A 1 106 ? -1.929 1.468 12.531 1.00 98.19 106 LEU A C 1
ATOM 790 O O . LEU A 1 106 ? -2.866 0.739 12.857 1.00 98.19 106 LEU A O 1
ATOM 794 N N . ALA A 1 107 ? -1.420 1.489 11.301 1.00 98.12 107 ALA A N 1
ATOM 795 C CA . ALA A 1 107 ? -1.843 0.602 10.221 1.00 98.12 107 ALA A CA 1
ATOM 796 C C . ALA A 1 107 ? -0.662 -0.238 9.716 1.00 98.12 107 ALA A C 1
ATOM 798 O O . ALA A 1 107 ? 0.404 0.288 9.414 1.00 98.12 107 ALA A O 1
ATOM 799 N N . LEU A 1 108 ? -0.868 -1.543 9.606 1.00 98.50 108 LEU A N 1
ATOM 800 C CA . LEU A 1 108 ? 0.030 -2.514 8.993 1.00 98.50 108 LEU A CA 1
ATOM 801 C C . LEU 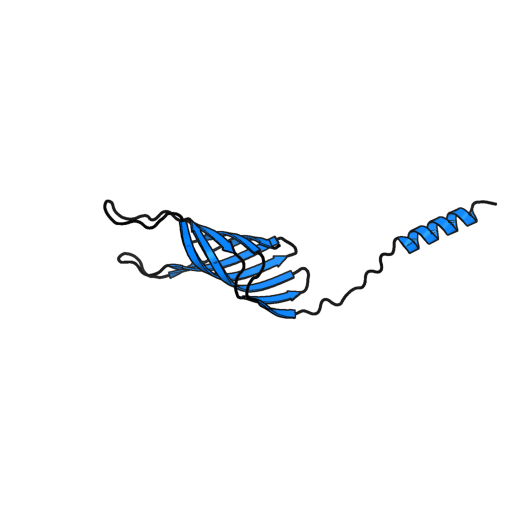A 1 108 ? -0.650 -3.082 7.756 1.00 98.50 108 LEU A C 1
ATOM 803 O O . LEU A 1 108 ? -1.855 -3.336 7.776 1.00 98.50 108 LEU A O 1
ATOM 807 N N . GLN A 1 109 ? 0.114 -3.307 6.694 1.00 98.44 109 GLN A N 1
ATOM 808 C CA . GLN A 1 109 ? -0.439 -3.803 5.443 1.00 98.44 109 GLN A CA 1
ATOM 809 C C . GLN A 1 109 ? 0.467 -4.834 4.788 1.00 98.44 109 GLN A C 1
ATOM 811 O O . GLN A 1 109 ? 1.681 -4.649 4.712 1.00 98.44 109 GLN A O 1
ATOM 816 N N . VAL A 1 110 ? -0.155 -5.880 4.252 1.00 98.62 110 VAL A N 1
ATOM 817 C CA . VAL A 1 110 ? 0.471 -6.876 3.382 1.00 98.62 110 VAL A CA 1
ATOM 818 C C . VAL A 1 110 ? -0.207 -6.773 2.012 1.00 98.62 110 VAL A C 1
ATOM 820 O O . VAL A 1 110 ? -1.194 -7.471 1.756 1.00 98.62 110 VAL A O 1
ATOM 823 N N . PRO A 1 111 ? 0.237 -5.835 1.153 1.00 98.12 111 PRO A N 1
ATOM 824 C CA . PRO A 1 111 ? -0.325 -5.670 -0.178 1.00 98.12 111 PRO A CA 1
ATOM 825 C C . PRO A 1 111 ? 0.267 -6.670 -1.175 1.00 98.12 111 PRO A C 1
ATOM 827 O O . PRO A 1 111 ? 1.449 -7.009 -1.132 1.00 98.12 111 PRO A O 1
ATOM 830 N N . LEU A 1 112 ? -0.553 -7.076 -2.132 1.00 98.31 112 LEU A N 1
ATOM 831 C CA . LEU A 1 112 ? -0.187 -7.825 -3.323 1.00 98.31 112 LEU A CA 1
ATOM 832 C C . LEU A 1 112 ? -0.317 -6.901 -4.530 1.00 98.31 112 LEU A C 1
ATOM 834 O O . LEU A 1 112 ? -1.339 -6.235 -4.705 1.00 98.31 112 LEU A O 1
ATOM 838 N N . TYR A 1 113 ? 0.701 -6.896 -5.384 1.00 97.88 113 TYR A N 1
ATOM 839 C CA . TYR A 1 113 ? 0.669 -6.185 -6.660 1.00 97.88 113 TYR A CA 1
ATOM 840 C C . TYR A 1 113 ? 0.964 -7.127 -7.802 1.00 97.88 113 TYR A C 1
ATOM 842 O O . TYR A 1 113 ? 1.944 -7.871 -7.745 1.00 97.88 113 TYR A O 1
ATOM 850 N N . TYR A 1 114 ? 0.166 -7.041 -8.857 1.00 95.81 114 TYR A N 1
ATOM 851 C CA . TYR A 1 114 ? 0.470 -7.720 -10.101 1.00 95.81 114 TYR A CA 1
ATOM 852 C C . TYR A 1 114 ? 1.348 -6.830 -10.977 1.00 95.81 114 TYR A C 1
ATOM 854 O O . TYR A 1 114 ? 0.952 -5.734 -11.372 1.00 95.81 114 TYR A O 1
ATOM 862 N N . ASN A 1 115 ? 2.546 -7.310 -11.289 1.00 92.75 115 ASN A N 1
ATOM 863 C CA . ASN A 1 115 ? 3.365 -6.745 -12.347 1.00 92.75 115 ASN A CA 1
ATOM 864 C C . ASN A 1 115 ? 3.011 -7.478 -13.639 1.00 92.75 115 ASN A C 1
ATOM 866 O O . ASN A 1 115 ? 3.146 -8.700 -13.705 1.00 92.75 115 ASN A O 1
ATOM 870 N N . ALA A 1 116 ? 2.547 -6.736 -14.644 1.00 91.69 116 ALA A N 1
ATOM 871 C CA . ALA A 1 116 ? 2.182 -7.309 -15.930 1.00 91.69 116 ALA A CA 1
ATOM 872 C C . ALA A 1 116 ? 3.404 -7.888 -16.657 1.00 91.69 116 ALA A C 1
ATOM 874 O O . ALA A 1 116 ? 4.536 -7.437 -16.466 1.00 91.69 116 ALA A O 1
ATOM 875 N N . LYS A 1 117 ? 3.145 -8.883 -17.508 1.00 92.69 117 LYS A N 1
ATOM 876 C CA . LYS A 1 117 ? 4.145 -9.461 -18.408 1.00 92.69 117 LYS A CA 1
ATOM 877 C C . LYS A 1 117 ? 4.765 -8.371 -19.289 1.00 92.69 117 LYS A C 1
ATOM 879 O O . LYS A 1 117 ? 4.054 -7.517 -19.815 1.00 92.69 117 LYS A O 1
ATOM 884 N N . THR A 1 118 ? 6.073 -8.456 -19.503 1.00 86.38 118 THR A N 1
ATOM 885 C CA . THR A 1 118 ? 6.813 -7.648 -20.480 1.00 86.38 118 THR A CA 1
ATOM 886 C C . THR A 1 118 ? 7.398 -8.544 -21.577 1.00 86.38 118 THR A C 1
ATOM 888 O O . THR A 1 118 ? 7.221 -9.762 -21.568 1.00 86.38 118 THR A O 1
ATOM 891 N N . ALA A 1 119 ? 8.114 -7.957 -22.540 1.00 86.00 119 ALA A N 1
ATOM 892 C CA . ALA A 1 119 ? 8.840 -8.725 -23.554 1.00 86.00 119 ALA A CA 1
ATOM 893 C C . ALA A 1 119 ? 9.978 -9.587 -22.965 1.00 86.00 119 ALA A C 1
ATOM 895 O O . ALA A 1 119 ? 10.400 -10.549 -23.598 1.00 86.00 119 ALA A O 1
ATOM 896 N N . SER A 1 120 ? 10.473 -9.246 -21.770 1.00 85.44 120 SER A N 1
ATOM 897 C CA . SER A 1 120 ? 11.655 -9.856 -21.148 1.00 85.44 120 SER A CA 1
ATOM 898 C C . SER A 1 120 ? 11.383 -10.554 -19.812 1.00 85.44 120 SER A C 1
ATOM 900 O O . SER A 1 120 ? 12.294 -11.173 -19.264 1.00 85.44 120 SER A O 1
ATOM 902 N N . ALA A 1 121 ? 10.167 -10.461 -19.264 1.00 87.88 121 ALA A N 1
ATOM 903 C CA . ALA A 1 121 ? 9.810 -11.068 -17.985 1.00 87.88 121 ALA A CA 1
ATOM 904 C C . ALA A 1 121 ? 8.328 -11.457 -17.912 1.00 87.88 121 ALA A C 1
ATOM 906 O O . ALA A 1 121 ? 7.451 -10.738 -18.398 1.00 87.88 121 ALA A O 1
ATOM 907 N N . ASP A 1 122 ? 8.051 -12.567 -17.230 1.00 94.06 122 ASP A N 1
ATOM 908 C CA . ASP A 1 122 ? 6.687 -13.013 -16.961 1.00 94.06 122 ASP A CA 1
ATOM 909 C C . ASP A 1 122 ? 5.970 -12.120 -15.949 1.00 94.06 122 ASP A C 1
ATOM 911 O O . ASP A 1 122 ? 6.571 -11.534 -15.040 1.00 94.06 122 ASP A O 1
ATOM 915 N N . GLY A 1 123 ? 4.648 -12.048 -16.102 1.00 94.81 123 GLY A N 1
ATOM 916 C CA . GLY A 1 123 ? 3.797 -11.353 -15.151 1.00 94.81 123 GLY A CA 1
ATOM 917 C C . GLY A 1 123 ? 3.715 -12.123 -13.836 1.00 94.81 123 GLY A C 1
ATOM 918 O O . GLY A 1 123 ? 3.535 -13.341 -13.833 1.00 94.81 123 GLY A O 1
ATOM 919 N N . LYS A 1 124 ? 3.838 -11.424 -12.707 1.00 96.12 124 LYS A N 1
ATOM 920 C CA . LYS A 1 124 ? 3.882 -12.054 -11.382 1.00 96.12 124 LYS A CA 1
ATOM 921 C C . LYS A 1 124 ? 3.274 -11.180 -10.298 1.00 96.12 124 LYS A C 1
ATOM 923 O O . LYS A 1 124 ? 3.321 -9.952 -10.362 1.00 96.12 124 LYS A O 1
ATOM 928 N N . TRP A 1 125 ? 2.751 -11.844 -9.275 1.00 97.12 125 TRP A N 1
ATOM 929 C CA . TRP A 1 125 ? 2.327 -11.203 -8.040 1.00 97.12 125 TRP A CA 1
ATOM 930 C C . TRP A 1 125 ? 3.522 -10.988 -7.119 1.00 97.12 125 TRP A C 1
ATOM 932 O O . TRP A 1 125 ? 4.333 -11.890 -6.916 1.00 97.12 125 TRP A O 1
ATOM 942 N N . ASN A 1 126 ? 3.613 -9.796 -6.544 1.00 97.88 126 ASN A N 1
ATOM 943 C CA . ASN A 1 126 ? 4.633 -9.441 -5.573 1.00 97.88 126 ASN A CA 1
ATOM 944 C C . ASN A 1 126 ? 3.973 -9.089 -4.244 1.00 97.88 126 ASN A C 1
ATOM 946 O O . ASN A 1 126 ? 3.096 -8.224 -4.191 1.00 97.88 126 ASN A O 1
ATOM 950 N N . VAL A 1 127 ? 4.427 -9.756 -3.185 1.00 98.38 127 VAL A N 1
ATOM 951 C CA . VAL A 1 127 ? 4.023 -9.484 -1.805 1.00 98.38 127 VAL A CA 1
ATOM 952 C C . VAL A 1 127 ? 4.864 -8.330 -1.273 1.00 98.38 127 VAL A C 1
ATOM 954 O O . VAL A 1 127 ? 6.093 -8.352 -1.369 1.00 98.38 127 VAL A O 1
ATOM 957 N N . GLY A 1 128 ? 4.200 -7.318 -0.732 1.00 98.25 128 GLY A N 1
ATOM 958 C CA . GLY A 1 128 ? 4.820 -6.203 -0.038 1.00 98.25 128 GLY A CA 1
ATOM 959 C C . GLY A 1 128 ? 4.550 -6.229 1.458 1.00 98.25 128 GLY A C 1
ATOM 960 O O . GLY A 1 128 ? 3.761 -7.025 1.966 1.00 98.25 128 GLY A O 1
ATOM 961 N N . VAL A 1 129 ? 5.170 -5.282 2.151 1.00 98.62 129 VAL A N 1
ATOM 962 C CA . VAL A 1 129 ? 4.863 -4.956 3.545 1.00 98.62 129 VAL A CA 1
ATOM 963 C C . VAL A 1 129 ? 4.909 -3.445 3.722 1.00 98.62 129 VAL A C 1
ATOM 965 O O . VAL A 1 129 ? 5.754 -2.772 3.126 1.00 98.62 129 VAL A O 1
ATOM 968 N N . GLY A 1 130 ? 3.985 -2.907 4.511 1.00 98.44 130 GLY A N 1
ATOM 969 C CA . GLY A 1 130 ? 3.902 -1.478 4.777 1.00 98.44 130 GLY A CA 1
ATOM 970 C C . GLY A 1 130 ? 3.434 -1.150 6.186 1.00 98.44 130 GLY A C 1
ATOM 971 O O . GLY A 1 130 ? 2.748 -1.941 6.839 1.00 98.44 130 GLY A O 1
ATOM 972 N N . LEU A 1 131 ? 3.810 0.049 6.619 1.00 98.69 131 LEU A N 1
ATOM 973 C CA . LEU A 1 131 ? 3.423 0.666 7.878 1.00 98.69 131 LEU A CA 1
ATOM 974 C C . LEU A 1 131 ? 2.834 2.047 7.589 1.00 98.69 131 LEU A C 1
ATOM 976 O O . LEU A 1 131 ? 3.276 2.761 6.687 1.00 98.69 131 LEU A O 1
ATOM 980 N N . GLY A 1 132 ? 1.816 2.424 8.344 1.00 98.12 132 GLY A N 1
ATOM 981 C CA . GLY A 1 132 ? 1.080 3.638 8.076 1.00 98.12 132 GLY A CA 1
ATOM 982 C C . GLY A 1 132 ? 0.263 4.145 9.240 1.00 98.12 132 GLY A C 1
ATOM 983 O O . GLY A 1 132 ? 0.315 3.627 10.359 1.00 98.12 132 GLY A O 1
ATOM 984 N N . TYR A 1 133 ? -0.518 5.165 8.918 1.00 98.12 133 TYR A N 1
ATOM 985 C CA . TYR A 1 133 ? -1.405 5.850 9.835 1.00 98.12 133 TYR A CA 1
ATOM 986 C C . TYR A 1 133 ? -2.862 5.642 9.417 1.00 98.12 133 TYR A C 1
ATOM 988 O O . TYR A 1 133 ? -3.190 5.737 8.232 1.00 98.12 133 TYR A O 1
ATOM 996 N N . LYS A 1 134 ? -3.731 5.373 10.391 1.00 96.44 134 LYS A N 1
ATOM 997 C CA . LYS A 1 134 ? -5.188 5.347 10.246 1.00 96.44 134 LYS A CA 1
ATOM 998 C C . LYS A 1 134 ? -5.783 6.569 10.944 1.00 96.44 134 LYS A C 1
ATOM 1000 O O . LYS A 1 134 ? -5.532 6.766 12.132 1.00 96.44 134 LYS A O 1
ATOM 1005 N N . PHE A 1 135 ? -6.523 7.376 10.192 1.00 93.38 135 PHE A N 1
ATOM 1006 C CA . PHE A 1 135 ? -7.152 8.613 10.654 1.00 93.38 135 PHE A CA 1
ATOM 1007 C C . PHE A 1 135 ? -8.383 8.333 11.521 1.00 93.38 135 PHE A C 1
ATOM 1009 O O . PHE A 1 135 ? -9.116 7.358 11.228 1.00 93.38 135 PHE A O 1
#

Secondary structure (DSSP, 8-state):
--HHHHHHHHHHHHHHH-----------EEEEES---EEEEEEETTEEEEEE--SEEEEEETTEEEEEEEEEEEEE------TTS----SEEEEEEEEEEEEETTEEEEEEEEEEPP-SSS--EEEE-EEEEEE-

Radius of gyration: 24.82 Å; chains: 1; bounding box: 40×32×91 Å

Foldseek 3Di:
DPPVVVVVVVVVVVVVPPDPPPPPQQPWDKDWDQFQQKWKWWDKDQWIKIWGGGTWTWIDRPPKIKTWFKTFMWIQQFFDDDPPDDGDDRIDTAIWTWMWMDGNFKIKTFTWGWDPDDPVDHIDIMTIIIIITGD

Organism: Niabella drilacis (strain DSM 25811 / CCM 8410 / CCUG 62505 / LMG 26954 / E90) (NCBI:txid1285928)

Sequence (135 aa):
MNHNKNKLCTLAAILLLTKTTTAQTTTSKTSASLWDGMAVAGYVDKGAFLNFGGPAVKWTHKPFCISLGMLPSLRIKEDKVAPNVSKNATITPSLGFGLSASYKHLALQVPLYYNAKTASADGKWNVGVGLGYKF